Protein AF-A0A177D7E0-F1 (afdb_monomer_lite)

Secondary structure (DSSP, 8-state):
-------------S--TT--HHHHHT--HHHHHHHHHHT-S-TTEEEEEEEEEEE-SSEEEEEEEEEETTEEEEEEEEEETT-STTT--HHHHHHHHHHHHHHHHHHHHSSS--PPEEEEESSSSSSSSS-EEEEEPPP---HHHHHS-TT----SS-GGGGSTTS--TT--

InterPro domains:
  IPR011009 Protein kinase-like domain superfamily [SSF56112] (47-148)
  IPR051678 Aminoglycoside Phosphotransferase Enzymes [PTHR21310] (43-148)

Structure (mmCIF, N/CA/C/O backbone):
data_AF-A0A177D7E0-F1
#
_entry.id   AF-A0A177D7E0-F1
#
loop_
_atom_site.group_PDB
_atom_site.id
_atom_site.type_symbol
_atom_site.label_atom_id
_atom_site.label_alt_id
_atom_site.label_comp_id
_atom_site.label_asym_id
_atom_site.label_entity_id
_atom_site.label_seq_id
_atom_site.pdbx_PDB_ins_code
_atom_site.Cartn_x
_atom_site.Cartn_y
_atom_site.Cartn_z
_atom_site.occupancy
_atom_site.B_iso_or_equiv
_atom_site.auth_seq_id
_atom_site.auth_comp_id
_atom_site.auth_asym_id
_atom_site.auth_atom_id
_atom_site.pdbx_PDB_model_num
ATOM 1 N N . GLU A 1 1 ? 41.534 -13.557 -31.115 1.00 38.56 1 GLU A N 1
ATOM 2 C CA . GLU A 1 1 ? 41.032 -14.292 -29.946 1.00 38.56 1 GLU A CA 1
ATOM 3 C C . GLU A 1 1 ? 40.842 -13.228 -28.891 1.00 38.56 1 GLU A C 1
ATOM 5 O O . GLU A 1 1 ? 41.811 -12.797 -28.285 1.00 38.56 1 GLU A O 1
ATOM 10 N N . GLU A 1 2 ? 39.651 -12.638 -28.880 1.00 38.62 2 GLU A N 1
ATOM 11 C CA . GLU A 1 2 ? 39.217 -11.750 -27.804 1.00 38.62 2 GLU A CA 1
ATOM 12 C C . GLU A 1 2 ? 38.380 -12.659 -26.911 1.00 38.62 2 GLU A C 1
ATOM 14 O O . GLU A 1 2 ? 37.385 -13.221 -27.365 1.00 38.62 2 GLU A O 1
ATOM 19 N N . GLU A 1 3 ? 38.906 -12.942 -25.723 1.00 43.16 3 GLU A N 1
ATOM 20 C CA . GLU A 1 3 ? 38.198 -13.676 -24.683 1.00 43.16 3 GLU A CA 1
ATOM 21 C C . GLU A 1 3 ? 37.089 -12.746 -24.181 1.00 43.16 3 GLU A C 1
ATOM 23 O O . GLU A 1 3 ? 37.367 -11.690 -23.614 1.00 43.16 3 GLU A O 1
ATOM 28 N N . GLU A 1 4 ? 35.840 -13.094 -24.490 1.00 41.56 4 GLU A N 1
ATOM 29 C CA . GLU A 1 4 ? 34.668 -12.496 -23.858 1.00 41.56 4 GLU A CA 1
ATOM 30 C C . GLU A 1 4 ? 34.690 -12.947 -22.393 1.00 41.56 4 GLU A C 1
ATOM 32 O O . GLU A 1 4 ? 34.500 -14.124 -22.091 1.00 41.56 4 GLU A O 1
ATOM 37 N N . GLU A 1 5 ? 35.025 -12.022 -21.493 1.00 42.19 5 GLU A N 1
ATOM 38 C CA . GLU A 1 5 ? 34.859 -12.216 -20.056 1.00 42.19 5 GLU A CA 1
ATOM 39 C C . GLU A 1 5 ? 33.351 -12.333 -19.792 1.00 42.19 5 GLU A C 1
ATOM 41 O O . GLU A 1 5 ? 32.614 -11.352 -19.883 1.00 42.19 5 GLU A O 1
ATOM 46 N N . GLU A 1 6 ? 32.883 -13.558 -19.541 1.00 40.41 6 GLU A N 1
ATOM 47 C CA . GLU A 1 6 ? 31.545 -13.820 -19.014 1.00 40.41 6 GLU A CA 1
ATOM 48 C C . GLU A 1 6 ? 31.453 -13.138 -17.640 1.00 40.41 6 GLU A C 1
ATOM 50 O O . GLU A 1 6 ? 32.033 -13.605 -16.659 1.00 40.41 6 GLU A O 1
ATOM 55 N N . GLU A 1 7 ? 30.786 -11.982 -17.586 1.00 39.06 7 GLU A N 1
ATOM 56 C CA . GLU A 1 7 ? 30.438 -11.325 -16.329 1.00 39.06 7 GLU A CA 1
ATOM 57 C C . GLU A 1 7 ? 29.526 -12.278 -15.542 1.00 39.06 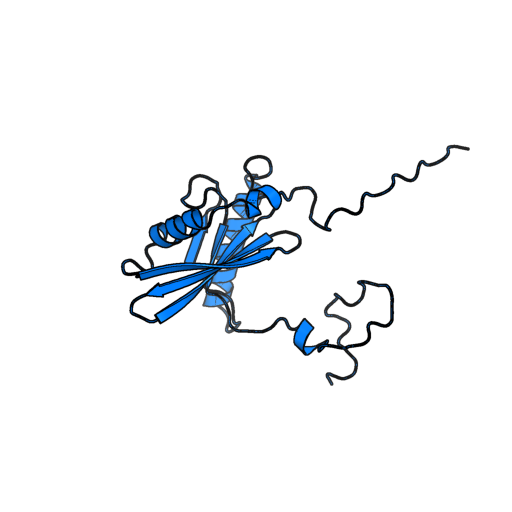7 GLU A C 1
ATOM 59 O O . GLU A 1 7 ? 28.399 -12.557 -15.952 1.00 39.06 7 GLU A O 1
ATOM 64 N N . GLU A 1 8 ? 30.035 -12.820 -14.433 1.00 39.47 8 GLU A N 1
ATOM 65 C CA . GLU A 1 8 ? 29.248 -13.605 -13.484 1.00 39.47 8 GLU A CA 1
ATOM 66 C C . GLU A 1 8 ? 28.101 -12.722 -12.964 1.00 39.47 8 GLU A C 1
ATOM 68 O O . GLU A 1 8 ? 28.316 -11.810 -12.162 1.00 39.47 8 GLU A O 1
ATOM 73 N N . GLU A 1 9 ? 26.880 -12.959 -13.451 1.00 41.28 9 GLU A N 1
ATOM 74 C CA . GLU A 1 9 ? 25.670 -12.347 -12.908 1.00 41.28 9 GLU A CA 1
ATOM 75 C C . GLU A 1 9 ? 25.554 -12.770 -11.437 1.00 41.28 9 GLU A C 1
ATOM 77 O O . GLU A 1 9 ? 25.254 -13.926 -11.132 1.00 41.28 9 GLU A O 1
ATOM 82 N N . GLU A 1 10 ? 25.829 -11.853 -10.501 1.00 43.19 10 GLU A N 1
ATOM 83 C CA . GLU A 1 10 ? 25.507 -12.085 -9.094 1.00 43.19 10 GLU A CA 1
ATOM 84 C C . GLU A 1 10 ? 24.019 -12.450 -9.013 1.00 43.19 10 GLU A C 1
ATOM 86 O O . GLU A 1 10 ? 23.170 -11.674 -9.459 1.00 43.19 10 GLU A O 1
ATOM 91 N N . GLU A 1 11 ? 23.701 -13.620 -8.445 1.00 41.28 11 GLU A N 1
ATOM 92 C CA . GLU A 1 11 ? 22.332 -14.041 -8.131 1.00 41.28 11 GLU A CA 1
ATOM 93 C C . GLU A 1 11 ? 21.719 -13.063 -7.110 1.00 41.28 11 GLU A C 1
ATOM 95 O O . GLU A 1 11 ? 21.669 -13.304 -5.900 1.00 41.28 11 GLU A O 1
ATOM 100 N N . GLY A 1 12 ? 21.280 -11.903 -7.596 1.00 49.31 12 GLY A N 1
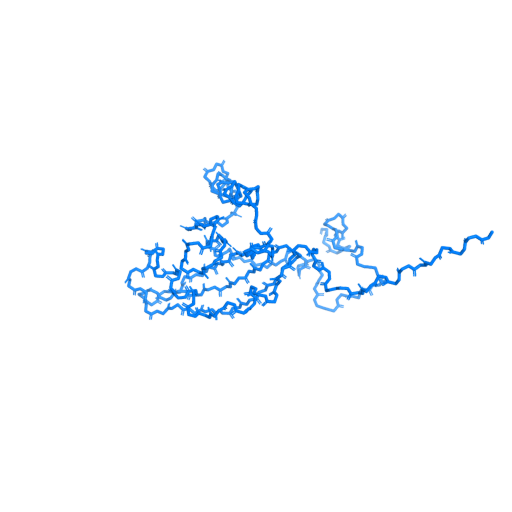ATOM 101 C CA . GLY A 1 12 ? 20.471 -10.959 -6.849 1.00 49.31 12 GLY A CA 1
ATOM 102 C C . GLY A 1 12 ? 19.154 -11.618 -6.449 1.00 49.31 12 GLY A C 1
ATOM 103 O O . GLY A 1 12 ? 18.729 -12.617 -7.025 1.00 49.31 12 GLY A O 1
ATOM 104 N N . ASP A 1 13 ? 18.448 -11.049 -5.476 1.00 60.81 13 ASP A N 1
ATOM 105 C CA . ASP A 1 13 ? 17.211 -11.625 -4.921 1.00 60.81 13 ASP A CA 1
ATOM 106 C C . ASP A 1 13 ? 15.995 -11.628 -5.888 1.00 60.81 13 ASP A C 1
ATOM 108 O O . ASP A 1 13 ? 14.841 -11.698 -5.450 1.00 60.81 13 ASP A O 1
ATOM 112 N N . GLY A 1 14 ? 16.246 -11.503 -7.196 1.00 60.22 14 GLY A N 1
ATOM 113 C CA . GLY A 1 14 ? 15.264 -11.391 -8.267 1.00 60.22 14 GLY A CA 1
ATOM 114 C C . GLY A 1 14 ? 14.525 -10.052 -8.305 1.00 60.22 14 GLY A C 1
ATOM 115 O O . GLY A 1 14 ? 13.568 -9.912 -9.071 1.00 60.22 14 GLY A O 1
ATOM 116 N N . SER A 1 15 ? 14.897 -9.068 -7.474 1.00 65.06 15 SER A N 1
ATOM 117 C CA . SER A 1 15 ? 14.274 -7.744 -7.507 1.00 65.06 15 SER A CA 1
ATOM 118 C C . SER A 1 15 ? 14.817 -6.862 -8.629 1.00 65.06 15 SER A C 1
ATOM 120 O O . SER A 1 15 ? 15.977 -6.924 -9.024 1.00 65.06 15 SER A O 1
ATOM 122 N N . HIS A 1 16 ? 13.937 -6.017 -9.170 1.00 76.69 16 HIS A N 1
ATOM 123 C CA . HIS A 1 16 ? 14.312 -5.060 -10.205 1.00 76.69 16 HIS A CA 1
ATOM 124 C C . HIS A 1 16 ? 15.359 -4.069 -9.658 1.00 76.69 16 HIS A C 1
ATOM 126 O O . HIS A 1 16 ? 15.147 -3.558 -8.561 1.00 76.69 16 HIS A O 1
ATOM 132 N N . PRO A 1 17 ? 16.401 -3.681 -10.420 1.00 83.38 17 PRO A N 1
ATOM 133 C CA . PRO A 1 17 ? 17.554 -2.916 -9.914 1.00 83.38 17 PRO A CA 1
ATOM 134 C C . PRO A 1 17 ? 17.222 -1.540 -9.315 1.00 83.38 17 PRO A C 1
ATOM 136 O O . PRO A 1 17 ? 17.984 -1.004 -8.524 1.00 83.38 17 PRO A O 1
ATOM 139 N N . ARG A 1 18 ? 16.074 -0.951 -9.676 1.00 90.06 18 ARG A N 1
ATOM 140 C CA . ARG A 1 18 ? 15.559 0.289 -9.052 1.00 90.06 18 ARG A CA 1
ATOM 141 C C . ARG A 1 18 ? 14.892 0.074 -7.684 1.00 90.06 18 ARG A C 1
ATOM 143 O O . ARG A 1 18 ? 14.470 1.048 -7.070 1.00 90.06 18 ARG A O 1
ATOM 150 N N . CYS A 1 19 ? 14.664 -1.168 -7.258 1.00 93.38 19 CYS A N 1
ATOM 151 C CA . CYS A 1 19 ? 13.953 -1.458 -6.020 1.00 93.38 19 CYS A CA 1
ATOM 152 C C . CYS A 1 19 ? 14.905 -1.469 -4.829 1.00 93.38 19 CYS A C 1
ATOM 154 O O . CYS A 1 19 ? 15.883 -2.203 -4.811 1.00 93.38 19 CYS A O 1
ATOM 156 N N . ASP A 1 20 ? 14.529 -0.745 -3.782 1.00 94.62 20 ASP A N 1
ATOM 157 C CA . ASP A 1 20 ? 15.186 -0.768 -2.484 1.00 94.62 20 ASP A CA 1
ATOM 158 C C . ASP A 1 20 ? 14.188 -1.264 -1.428 1.00 94.62 20 ASP A C 1
ATOM 160 O O . ASP A 1 20 ? 13.551 -0.519 -0.672 1.00 94.62 20 ASP A O 1
ATOM 164 N N . PHE A 1 21 ? 14.022 -2.588 -1.401 1.00 94.38 21 PHE A N 1
ATOM 165 C CA . PHE A 1 21 ? 13.157 -3.242 -0.425 1.00 94.38 21 PHE A CA 1
ATOM 166 C C . PHE A 1 21 ? 13.726 -3.207 0.992 1.00 94.38 21 PHE A C 1
ATOM 168 O O . PHE A 1 21 ? 12.957 -3.365 1.939 1.00 94.38 21 PHE A O 1
ATOM 175 N N . GLN A 1 22 ? 15.032 -2.988 1.159 1.00 94.06 22 GLN A N 1
ATOM 176 C CA . GLN A 1 22 ? 15.646 -2.874 2.478 1.00 94.06 22 GLN A CA 1
ATOM 177 C C . GLN A 1 22 ? 15.136 -1.619 3.193 1.00 94.06 22 GLN A C 1
ATOM 179 O O . GLN A 1 22 ? 14.680 -1.704 4.337 1.00 94.06 22 GLN A O 1
ATOM 184 N N . THR A 1 23 ? 15.124 -0.479 2.501 1.00 95.56 23 THR A N 1
ATOM 185 C CA . THR A 1 23 ? 14.573 0.775 3.029 1.00 95.56 23 THR A CA 1
ATOM 186 C C . THR A 1 23 ? 13.076 0.661 3.312 1.00 95.56 23 THR A C 1
ATOM 188 O O . THR A 1 23 ? 12.604 1.106 4.359 1.00 95.56 23 THR A O 1
ATOM 191 N N . ILE A 1 24 ? 12.315 0.008 2.430 1.00 95.94 24 ILE A N 1
ATOM 192 C CA . ILE A 1 24 ? 10.865 -0.165 2.618 1.00 95.94 24 ILE A CA 1
ATOM 193 C C . ILE A 1 24 ? 10.554 -1.131 3.773 1.00 95.94 24 ILE A C 1
ATOM 195 O O . ILE A 1 24 ? 9.632 -0.895 4.554 1.00 95.94 24 ILE A O 1
ATOM 199 N N . ALA A 1 25 ? 11.331 -2.203 3.940 1.00 94.94 25 ALA A N 1
ATOM 200 C CA . ALA A 1 25 ? 11.163 -3.137 5.053 1.00 94.94 25 ALA A CA 1
ATOM 201 C C . ALA A 1 25 ? 11.471 -2.490 6.415 1.00 94.94 25 ALA A C 1
ATOM 203 O O . ALA A 1 25 ? 10.931 -2.924 7.434 1.00 94.94 25 ALA A O 1
ATOM 204 N N . ALA A 1 26 ? 12.287 -1.432 6.434 1.00 96.69 26 ALA A N 1
ATOM 205 C CA . ALA A 1 26 ? 12.613 -0.668 7.635 1.00 96.69 26 ALA A CA 1
ATOM 206 C C . ALA A 1 26 ? 11.487 0.283 8.099 1.00 96.69 26 ALA A C 1
ATOM 208 O O . ALA A 1 26 ? 11.605 0.883 9.172 1.00 96.69 26 ALA A O 1
ATOM 209 N N . ILE A 1 27 ? 10.384 0.419 7.344 1.00 97.12 27 ILE A N 1
ATOM 210 C CA . ILE A 1 27 ? 9.226 1.223 7.761 1.00 97.12 27 ILE A CA 1
ATOM 211 C C . ILE A 1 27 ? 8.625 0.634 9.043 1.00 97.12 27 ILE A C 1
ATOM 213 O O . ILE A 1 27 ? 8.106 -0.490 9.071 1.00 97.12 27 ILE A O 1
ATOM 217 N N . SER A 1 28 ? 8.663 1.428 10.113 1.00 97.50 28 SER A N 1
ATOM 218 C CA . SER A 1 28 ? 8.173 1.021 11.427 1.00 97.50 28 SER A CA 1
ATOM 219 C C . SER A 1 28 ? 6.654 0.853 11.448 1.00 97.50 28 SER A C 1
ATOM 221 O O . SER A 1 28 ? 5.921 1.572 10.770 1.00 97.50 28 SER A O 1
ATOM 223 N N . ASP A 1 29 ? 6.154 -0.056 12.289 1.00 96.62 29 ASP A N 1
ATOM 224 C CA . ASP A 1 29 ? 4.710 -0.250 12.479 1.00 96.62 29 ASP A CA 1
ATOM 225 C C . ASP A 1 29 ? 4.013 1.073 12.828 1.00 96.62 29 ASP A C 1
ATOM 227 O O . ASP A 1 29 ? 2.955 1.376 12.279 1.00 96.62 29 ASP A O 1
ATOM 231 N N . ALA A 1 30 ? 4.645 1.910 13.661 1.00 95.44 30 ALA A N 1
ATOM 232 C CA . ALA A 1 30 ? 4.136 3.220 14.074 1.00 95.44 30 ALA A CA 1
ATOM 233 C C . ALA A 1 30 ? 3.743 4.122 12.890 1.00 95.44 30 ALA A C 1
ATOM 235 O O . ALA A 1 30 ? 2.741 4.831 12.974 1.00 95.44 30 ALA A O 1
ATOM 236 N N . LYS A 1 31 ? 4.465 4.050 11.765 1.00 96.44 31 LYS A N 1
ATOM 237 C CA . LYS A 1 31 ? 4.132 4.803 10.549 1.00 96.44 31 LYS A CA 1
ATOM 238 C C . LYS A 1 31 ? 2.832 4.333 9.902 1.00 96.44 31 LYS A C 1
ATOM 240 O O . LYS A 1 31 ? 2.049 5.157 9.436 1.00 96.44 31 LYS A O 1
ATOM 245 N N . TYR A 1 32 ? 2.540 3.035 9.953 1.00 95.56 32 TYR A N 1
ATOM 246 C CA . TYR A 1 32 ? 1.242 2.510 9.529 1.00 95.56 32 TYR A CA 1
ATOM 247 C C . TYR A 1 32 ? 0.120 2.951 10.477 1.00 95.56 32 TYR A C 1
ATOM 249 O O . TYR A 1 32 ? -0.956 3.316 10.013 1.00 95.56 32 TYR A O 1
ATOM 257 N N . HIS A 1 33 ? 0.360 3.012 11.792 1.00 92.94 33 HIS A N 1
ATOM 258 C CA . HIS A 1 33 ? -0.626 3.587 12.719 1.00 92.94 33 HIS A CA 1
ATOM 259 C C . HIS A 1 33 ? -0.937 5.056 12.394 1.00 92.94 33 HIS A C 1
ATOM 261 O O . HIS A 1 33 ? -2.103 5.450 12.403 1.00 92.94 33 HIS A O 1
ATOM 267 N N . GLU A 1 34 ? 0.088 5.871 12.122 1.00 93.38 34 GLU A N 1
ATOM 268 C CA . GLU A 1 34 ? -0.075 7.275 11.721 1.00 93.38 34 GLU A CA 1
ATOM 269 C C . GLU A 1 34 ? -0.852 7.397 10.409 1.00 93.38 34 GLU A C 1
ATOM 271 O O . GLU A 1 34 ? -1.780 8.201 10.326 1.00 93.38 34 GLU A O 1
ATOM 276 N N . LEU A 1 35 ? -0.531 6.557 9.422 1.00 94.81 35 LEU A N 1
ATOM 277 C CA . LEU A 1 35 ? -1.231 6.508 8.143 1.00 94.81 35 LEU A CA 1
ATOM 278 C C . LEU A 1 35 ? -2.729 6.245 8.324 1.00 94.81 35 LEU A C 1
ATOM 280 O O . LEU A 1 35 ? -3.549 7.044 7.885 1.00 94.81 35 LEU A O 1
ATOM 284 N N . PHE A 1 36 ? -3.104 5.182 9.037 1.00 93.38 36 PHE A N 1
ATOM 285 C CA . PHE A 1 36 ? -4.519 4.844 9.224 1.00 93.38 36 PHE A CA 1
ATOM 286 C C . PHE A 1 36 ? -5.285 5.873 10.065 1.00 93.38 36 PHE A C 1
ATOM 288 O O . PHE A 1 36 ? -6.485 6.060 9.855 1.00 93.38 36 PHE A O 1
ATOM 295 N N . LYS A 1 37 ? -4.604 6.589 10.971 1.00 89.56 37 LYS A N 1
ATOM 296 C CA . LYS A 1 37 ? -5.183 7.761 11.643 1.00 89.56 37 LYS A CA 1
ATOM 297 C C . LYS A 1 37 ? -5.417 8.914 10.665 1.00 89.56 37 LYS A C 1
ATOM 299 O O . LYS A 1 37 ? -6.474 9.536 10.722 1.00 89.56 37 LYS A O 1
ATOM 304 N N . 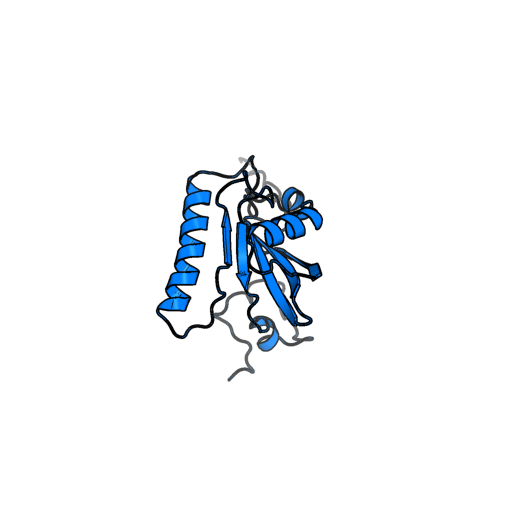ALA A 1 38 ? -4.466 9.184 9.771 1.00 90.12 38 ALA A N 1
ATOM 305 C CA . ALA A 1 38 ? -4.561 10.257 8.783 1.00 90.12 38 ALA A CA 1
ATOM 306 C C . ALA A 1 38 ? -5.673 10.014 7.751 1.00 90.12 38 ALA A C 1
ATOM 308 O O . ALA A 1 38 ? -6.384 10.955 7.402 1.00 90.12 38 ALA A O 1
ATOM 309 N N . CYS A 1 39 ? -5.897 8.763 7.333 1.00 86.31 39 CYS A N 1
ATOM 310 C CA . CYS A 1 39 ? -6.981 8.431 6.405 1.00 86.31 39 CYS A CA 1
ATOM 311 C C . CYS A 1 39 ? -8.388 8.672 7.007 1.00 86.31 39 CYS A C 1
ATOM 313 O O . CYS A 1 39 ? -9.373 8.701 6.274 1.00 86.31 39 CYS A O 1
ATOM 315 N N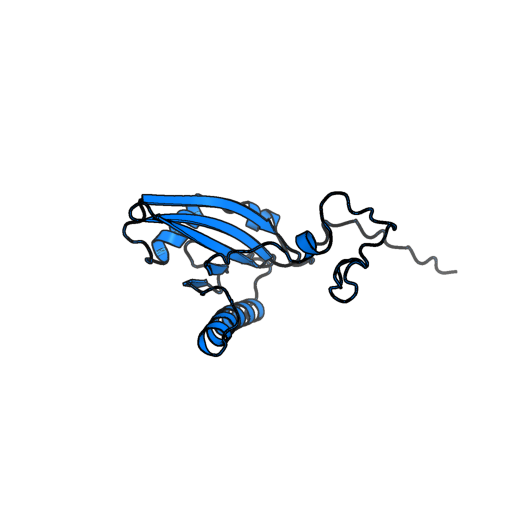 . ASN A 1 40 ? -8.506 8.834 8.335 1.00 81.31 40 ASN A N 1
ATOM 316 C CA . ASN A 1 40 ? -9.730 9.207 9.060 1.00 81.31 40 ASN A CA 1
ATOM 317 C C . ASN A 1 40 ? -10.975 8.327 8.781 1.00 81.31 40 ASN A C 1
ATOM 319 O O . ASN A 1 40 ? -12.107 8.762 8.992 1.00 81.31 40 ASN A O 1
ATOM 323 N N . LEU A 1 41 ? -10.801 7.079 8.325 1.00 72.00 41 LEU A N 1
ATOM 324 C CA . LEU A 1 41 ? -11.932 6.161 8.098 1.00 72.00 41 LEU A CA 1
ATOM 325 C C . LEU A 1 41 ? -12.445 5.515 9.381 1.00 72.00 41 LEU A C 1
ATOM 327 O O . LEU A 1 41 ? -13.607 5.126 9.442 1.00 72.00 41 LEU A O 1
ATOM 331 N N . PHE A 1 42 ? -11.586 5.421 10.396 1.00 75.31 42 PHE A N 1
ATOM 332 C CA . PHE A 1 42 ? -11.898 4.808 11.684 1.00 75.31 42 PHE A CA 1
ATOM 333 C C . PHE A 1 42 ? -11.516 5.769 12.815 1.00 75.31 42 PHE A C 1
ATOM 335 O O . PHE A 1 42 ? -10.538 5.537 13.527 1.00 75.31 42 PHE A O 1
ATOM 342 N N . PRO A 1 43 ? -12.254 6.882 12.984 1.00 73.25 43 PRO A N 1
ATOM 343 C CA . PRO A 1 43 ? -11.963 7.870 14.026 1.00 73.25 43 PRO A CA 1
ATOM 344 C C . PRO A 1 43 ? -12.083 7.288 15.443 1.00 73.25 43 PRO A C 1
ATOM 346 O O . PRO A 1 43 ? -11.556 7.862 16.393 1.00 73.25 43 PRO A O 1
ATOM 349 N N . SER A 1 44 ? -12.765 6.149 15.583 1.00 75.62 44 SER A N 1
ATOM 350 C CA . SER A 1 44 ? -12.917 5.392 16.824 1.00 75.62 44 SER A CA 1
ATOM 351 C C . SER A 1 44 ? -12.110 4.090 16.842 1.00 75.62 44 SER A C 1
ATOM 353 O O . SER A 1 44 ? -12.353 3.268 17.719 1.00 75.62 44 SER A O 1
ATOM 355 N N . ALA A 1 45 ? -11.147 3.907 15.924 1.00 78.00 45 ALA A N 1
ATOM 356 C CA . ALA A 1 45 ? -10.308 2.712 15.910 1.00 78.00 45 ALA A CA 1
ATOM 357 C C . ALA A 1 45 ? -9.612 2.516 17.262 1.00 78.00 45 ALA A C 1
ATOM 359 O O . ALA A 1 45 ? -8.807 3.343 17.698 1.00 78.00 45 ALA A O 1
ATOM 360 N N . ASP A 1 46 ? -9.887 1.372 17.878 1.00 77.44 46 ASP A N 1
ATOM 361 C CA . ASP A 1 46 ? -9.305 0.949 19.145 1.00 77.44 46 ASP A CA 1
ATOM 362 C C . ASP A 1 46 ? -7.841 0.529 18.957 1.00 77.44 46 ASP A C 1
ATOM 364 O O . ASP A 1 46 ? -7.000 0.715 19.838 1.00 77.44 46 ASP A O 1
ATOM 368 N N . CYS A 1 47 ? -7.529 -0.063 17.799 1.00 88.88 47 CYS A N 1
ATOM 369 C CA . CYS A 1 47 ? -6.210 -0.602 17.494 1.00 88.88 47 CYS A CA 1
ATOM 370 C C . CYS A 1 47 ? -5.962 -0.661 15.982 1.00 88.88 47 CYS A C 1
ATOM 372 O O . CYS A 1 47 ? -6.857 -0.986 15.205 1.00 88.88 47 CYS A O 1
ATOM 374 N N . VAL A 1 48 ? -4.722 -0.396 15.579 1.00 93.31 48 VAL A N 1
ATOM 375 C CA . VAL A 1 48 ? -4.191 -0.671 14.237 1.00 93.31 48 VAL A CA 1
ATOM 376 C C . VAL A 1 48 ? -3.034 -1.643 14.444 1.00 93.31 48 VAL A C 1
ATOM 378 O O . VAL A 1 48 ? -2.275 -1.464 15.386 1.00 93.31 48 VAL A O 1
ATOM 381 N N . ALA A 1 49 ? -2.899 -2.687 13.638 1.00 95.19 49 ALA A N 1
ATOM 382 C CA . ALA A 1 49 ? -1.827 -3.663 13.806 1.00 95.19 49 ALA A CA 1
ATOM 383 C C . ALA A 1 49 ? -1.296 -4.115 12.451 1.00 95.19 49 ALA A C 1
ATOM 385 O O . ALA A 1 49 ? -2.069 -4.517 11.581 1.00 95.19 49 ALA A O 1
ATOM 386 N N . VAL A 1 50 ? 0.027 -4.090 12.282 1.00 97.12 50 VAL A N 1
ATOM 387 C CA . VAL A 1 50 ? 0.671 -4.731 11.135 1.00 97.12 50 VAL A CA 1
ATOM 388 C C . VAL A 1 50 ? 0.729 -6.232 11.397 1.00 97.12 50 VAL A C 1
ATOM 390 O O . VAL A 1 50 ? 1.310 -6.679 12.381 1.00 97.12 50 VAL A O 1
ATOM 393 N N . VAL A 1 51 ? 0.102 -7.016 10.524 1.00 97.38 51 VAL A N 1
ATOM 394 C CA . VAL A 1 51 ? -0.066 -8.466 10.713 1.00 97.38 51 VAL A CA 1
ATOM 395 C C . VAL A 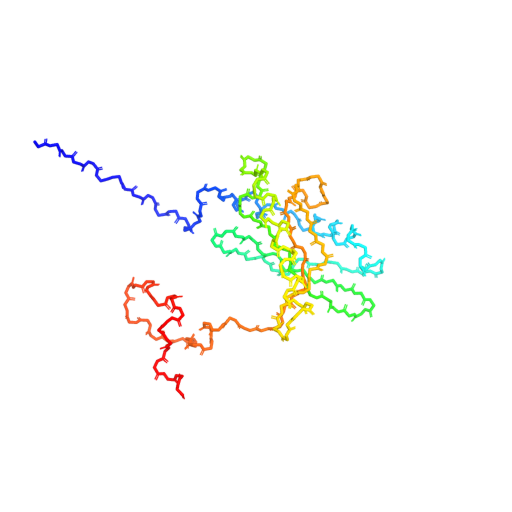1 51 ? 0.935 -9.261 9.886 1.00 97.38 51 VAL A C 1
ATOM 397 O O . VAL A 1 51 ? 1.416 -10.306 10.317 1.00 97.38 51 VAL A O 1
ATOM 400 N N . ARG A 1 52 ? 1.239 -8.783 8.679 1.00 96.06 52 ARG A N 1
ATOM 401 C CA . ARG A 1 52 ? 2.139 -9.455 7.739 1.00 96.06 52 ARG A CA 1
ATOM 402 C C . ARG A 1 52 ? 2.787 -8.436 6.815 1.00 96.06 52 ARG A C 1
ATOM 404 O O . ARG A 1 52 ? 2.173 -7.426 6.480 1.00 96.06 52 ARG A O 1
ATOM 411 N N . ARG A 1 53 ? 4.001 -8.734 6.370 1.00 97.00 53 ARG A N 1
ATOM 412 C CA . ARG A 1 53 ? 4.696 -8.024 5.299 1.00 97.00 53 ARG A CA 1
ATOM 413 C C . ARG A 1 53 ? 5.140 -9.047 4.268 1.00 97.00 53 ARG A C 1
ATOM 415 O O . ARG A 1 53 ? 5.765 -10.029 4.645 1.00 97.00 53 ARG A O 1
ATOM 422 N N . ASP A 1 54 ? 4.826 -8.785 3.010 1.00 94.44 54 ASP A N 1
ATOM 423 C CA . ASP A 1 54 ? 5.276 -9.562 1.861 1.00 94.44 54 ASP A CA 1
ATOM 424 C C . ASP A 1 54 ? 5.897 -8.613 0.827 1.00 94.44 54 ASP A C 1
ATOM 426 O O . ASP A 1 54 ? 5.662 -7.400 0.853 1.00 94.44 54 ASP A O 1
ATOM 430 N N . LYS A 1 55 ? 6.661 -9.159 -0.119 1.00 92.88 55 LYS A N 1
ATOM 431 C CA . LYS A 1 55 ? 7.107 -8.429 -1.309 1.00 92.88 55 LYS A CA 1
ATOM 432 C C . LYS A 1 55 ? 6.961 -9.288 -2.559 1.00 92.88 55 LYS A C 1
ATOM 434 O O . LYS A 1 55 ? 7.102 -10.505 -2.501 1.00 92.88 55 LYS A O 1
ATOM 439 N N . GLY A 1 56 ? 6.661 -8.638 -3.675 1.00 88.56 56 GLY A N 1
ATOM 440 C CA . GLY A 1 56 ? 6.841 -9.189 -5.016 1.00 88.56 56 GLY A CA 1
ATOM 441 C C . GLY A 1 56 ? 8.063 -8.566 -5.691 1.00 88.56 56 GLY A C 1
ATOM 442 O O . GLY A 1 56 ? 8.841 -7.869 -5.047 1.00 88.56 56 GLY A O 1
ATOM 443 N N . ALA A 1 57 ? 8.185 -8.744 -7.007 1.00 88.12 57 ALA A N 1
ATOM 444 C CA . ALA A 1 57 ? 9.303 -8.197 -7.784 1.00 88.12 57 ALA A CA 1
ATOM 445 C C . ALA A 1 57 ? 9.371 -6.654 -7.782 1.00 88.12 57 ALA A C 1
ATOM 447 O O . ALA A 1 57 ? 10.455 -6.082 -7.845 1.00 88.12 57 ALA A O 1
ATOM 448 N N . TYR A 1 58 ? 8.215 -5.981 -7.679 1.00 92.31 58 TYR A N 1
ATOM 449 C CA . TYR A 1 58 ? 8.106 -4.520 -7.831 1.00 92.31 58 TYR A CA 1
ATOM 450 C C . TYR A 1 58 ? 7.427 -3.796 -6.673 1.00 92.31 58 TYR A C 1
ATOM 452 O O . TYR A 1 58 ? 7.428 -2.571 -6.646 1.00 92.31 58 TYR A O 1
ATOM 460 N N . ASN A 1 59 ? 6.786 -4.510 -5.749 1.00 95.94 59 ASN A N 1
ATOM 461 C CA . ASN A 1 59 ? 5.968 -3.899 -4.705 1.00 95.94 59 ASN A CA 1
ATOM 462 C C . ASN A 1 59 ? 6.123 -4.645 -3.385 1.00 95.94 59 ASN A C 1
ATOM 464 O O . ASN A 1 59 ? 6.095 -5.875 -3.358 1.00 95.94 59 ASN A O 1
ATOM 468 N N . ALA A 1 60 ? 6.197 -3.892 -2.295 1.00 97.12 60 ALA A N 1
ATOM 469 C CA . ALA A 1 60 ? 5.992 -4.394 -0.949 1.00 97.12 60 ALA A CA 1
ATOM 470 C C . ALA A 1 60 ? 4.506 -4.281 -0.588 1.00 97.12 60 ALA A C 1
ATOM 472 O O . ALA A 1 60 ? 3.846 -3.291 -0.914 1.00 97.12 60 ALA A O 1
ATOM 473 N N . ALA A 1 61 ? 3.980 -5.293 0.093 1.00 97.62 61 ALA A N 1
ATOM 474 C CA . ALA A 1 61 ? 2.607 -5.354 0.566 1.00 97.62 61 ALA A CA 1
ATOM 475 C C . ALA A 1 61 ? 2.592 -5.567 2.083 1.00 97.62 61 ALA A C 1
ATOM 477 O O . ALA A 1 61 ? 2.975 -6.626 2.583 1.00 97.62 61 ALA A O 1
ATOM 478 N N . THR A 1 62 ? 2.103 -4.570 2.815 1.00 98.25 62 THR A N 1
ATOM 479 C CA . THR A 1 62 ? 1.932 -4.642 4.269 1.00 98.25 62 THR A CA 1
ATOM 480 C C . THR A 1 62 ? 0.461 -4.832 4.604 1.00 98.25 62 THR A C 1
ATOM 482 O O . THR A 1 62 ? -0.383 -4.011 4.251 1.00 98.25 62 THR A O 1
ATOM 485 N N . PHE A 1 63 ? 0.146 -5.920 5.297 1.00 97.75 63 PHE A N 1
ATOM 486 C CA . PHE A 1 63 ? -1.202 -6.270 5.726 1.00 97.75 63 PHE A CA 1
ATOM 487 C C . PHE A 1 63 ? -1.475 -5.658 7.093 1.00 97.75 63 PHE A C 1
ATOM 489 O O . PHE A 1 63 ? -0.719 -5.889 8.042 1.00 97.75 63 PHE A O 1
ATOM 496 N N . VAL A 1 64 ? -2.560 -4.895 7.188 1.00 97.31 64 VAL A N 1
ATOM 497 C CA . VAL A 1 64 ? -2.926 -4.144 8.389 1.00 97.31 64 VAL A CA 1
ATOM 498 C C . VAL A 1 64 ? -4.343 -4.504 8.811 1.00 97.31 64 VAL A C 1
ATOM 500 O O . VAL A 1 64 ? -5.275 -4.424 8.011 1.00 97.31 64 VAL A O 1
ATOM 503 N N . ASP A 1 65 ? -4.501 -4.870 10.078 1.00 96.44 65 ASP A N 1
ATOM 504 C CA . ASP A 1 65 ? -5.799 -5.057 10.716 1.00 96.44 65 ASP A CA 1
ATOM 505 C C . ASP A 1 65 ? -6.136 -3.801 11.535 1.00 96.44 65 ASP A C 1
ATOM 507 O O . ASP A 1 65 ? -5.319 -3.312 12.315 1.00 96.44 65 ASP A O 1
ATOM 511 N N . VAL A 1 66 ? -7.352 -3.281 11.370 1.00 95.06 66 VAL A N 1
ATOM 512 C CA . VAL A 1 66 ? -7.896 -2.160 12.149 1.00 95.06 66 VAL A CA 1
ATOM 513 C C . VAL A 1 66 ? -9.097 -2.657 12.941 1.00 95.06 66 VAL A C 1
ATOM 515 O O . VAL A 1 66 ? -10.054 -3.171 12.362 1.00 95.06 66 VAL A O 1
ATOM 518 N N . LEU A 1 67 ? -9.045 -2.530 14.265 1.00 93.12 67 LEU A N 1
ATOM 519 C CA . LEU A 1 67 ? -10.151 -2.849 15.161 1.00 93.12 67 LEU A CA 1
ATOM 520 C C . LEU A 1 67 ? -10.974 -1.583 15.411 1.00 93.12 67 LEU A C 1
ATOM 522 O O . LEU A 1 67 ? -10.452 -0.621 15.965 1.00 93.12 67 LEU A O 1
ATOM 526 N N . ASP A 1 68 ? -12.246 -1.601 15.027 1.00 90.31 68 ASP A N 1
ATOM 527 C CA . ASP A 1 68 ? -13.191 -0.502 15.236 1.00 90.31 68 ASP A CA 1
ATOM 528 C C . ASP A 1 68 ? -14.518 -1.063 15.761 1.00 90.31 68 ASP A C 1
ATOM 530 O O . ASP A 1 68 ? -15.147 -1.917 15.126 1.00 90.31 68 ASP A O 1
ATOM 534 N N . GLY A 1 69 ? -14.922 -0.657 16.969 1.00 86.75 69 GLY A N 1
ATOM 535 C CA . GLY A 1 69 ? -16.191 -1.084 17.569 1.00 86.75 69 GLY A CA 1
ATOM 536 C C . GLY A 1 69 ? -16.341 -2.608 17.692 1.00 86.75 69 GLY A C 1
ATOM 537 O O . GLY A 1 69 ? -17.435 -3.146 17.502 1.00 86.75 69 GLY A O 1
ATOM 538 N N . GLY A 1 70 ? -15.237 -3.318 17.952 1.00 87.81 70 GLY A N 1
ATOM 539 C CA . GLY A 1 70 ? -15.197 -4.782 18.047 1.00 87.81 70 GLY A CA 1
ATOM 540 C C . GLY A 1 70 ? -15.193 -5.532 16.707 1.00 87.81 70 GLY A C 1
ATOM 541 O O . GLY A 1 70 ? -15.246 -6.763 16.708 1.00 87.81 70 GLY A O 1
ATOM 542 N N . LYS A 1 71 ? -15.125 -4.833 15.567 1.00 91.81 71 LYS A N 1
ATOM 543 C CA . LYS A 1 71 ? -14.980 -5.436 14.233 1.00 91.81 71 LYS A CA 1
ATOM 544 C C . LYS A 1 71 ? -13.569 -5.232 13.702 1.00 91.81 71 LYS A C 1
ATOM 546 O O . LYS A 1 71 ? -13.019 -4.140 13.788 1.00 91.81 71 LYS A O 1
ATOM 551 N N . THR A 1 72 ? -12.999 -6.282 13.118 1.00 94.25 72 THR A N 1
ATOM 552 C CA . THR A 1 72 ? -11.696 -6.209 12.451 1.00 94.25 72 THR A CA 1
ATOM 553 C C . THR A 1 72 ? -11.879 -5.941 10.963 1.00 94.25 72 THR A C 1
ATOM 555 O O . THR A 1 72 ? -12.472 -6.744 10.242 1.00 94.25 72 THR A O 1
ATOM 558 N N . HIS A 1 73 ? -11.322 -4.829 10.505 1.00 94.56 73 HIS A N 1
ATOM 559 C CA . HIS A 1 73 ? -11.231 -4.434 9.109 1.00 94.56 73 HIS A CA 1
ATOM 560 C C . HIS A 1 73 ? -9.823 -4.732 8.590 1.00 94.56 73 HIS A C 1
ATOM 562 O O . HIS A 1 73 ? -8.842 -4.411 9.255 1.00 94.56 73 HIS A O 1
ATOM 568 N N . LYS A 1 74 ? -9.721 -5.363 7.417 1.00 96.50 74 LYS A N 1
ATOM 569 C CA . LYS A 1 74 ? -8.447 -5.829 6.854 1.00 96.50 74 LYS A CA 1
ATOM 570 C C . LYS A 1 74 ? -8.048 -4.998 5.646 1.00 96.50 74 LYS A C 1
ATOM 572 O O . LYS A 1 74 ? -8.839 -4.832 4.715 1.00 96.50 74 LYS A O 1
ATOM 577 N N . PHE A 1 75 ? -6.804 -4.548 5.637 1.00 97.50 75 PHE A N 1
ATOM 578 C CA . PHE A 1 75 ? -6.251 -3.684 4.606 1.00 97.50 75 PHE A CA 1
ATOM 579 C C . PHE A 1 75 ? -4.910 -4.190 4.104 1.00 97.50 75 PHE A C 1
ATOM 581 O O . PHE A 1 75 ? -4.206 -4.946 4.774 1.00 97.50 75 PHE A O 1
ATOM 588 N N . VAL A 1 76 ? -4.558 -3.718 2.916 1.00 97.94 76 VAL A N 1
ATOM 589 C CA . VAL A 1 76 ? -3.228 -3.841 2.337 1.00 97.94 76 VAL A CA 1
ATOM 590 C C . VAL A 1 76 ? -2.730 -2.439 2.028 1.00 97.94 76 VAL A C 1
ATOM 592 O O . VAL A 1 76 ? -3.423 -1.654 1.381 1.00 97.94 76 VAL A O 1
ATOM 595 N N . VAL A 1 77 ? -1.525 -2.133 2.493 1.00 98.19 77 VAL A N 1
ATOM 596 C CA . VAL A 1 77 ? -0.768 -0.953 2.090 1.00 98.19 77 VAL A CA 1
ATOM 597 C C . VAL A 1 77 ? 0.301 -1.420 1.123 1.00 98.19 77 VAL A C 1
ATOM 599 O O . VAL A 1 77 ? 1.194 -2.182 1.498 1.00 98.19 77 VAL A O 1
ATOM 602 N N . ARG A 1 78 ? 0.188 -0.989 -0.130 1.00 98.38 78 ARG A N 1
ATOM 603 C CA . ARG A 1 78 ? 1.160 -1.306 -1.170 1.00 98.38 78 ARG A CA 1
ATOM 604 C C . ARG A 1 78 ? 2.124 -0.146 -1.358 1.00 98.38 78 ARG A C 1
ATOM 606 O O . ARG A 1 78 ? 1.671 0.971 -1.587 1.00 98.38 78 ARG A O 1
ATOM 613 N N . VAL A 1 79 ? 3.419 -0.437 -1.311 1.00 98.38 79 VAL A N 1
ATOM 614 C CA . VAL A 1 79 ? 4.513 0.516 -1.538 1.00 98.38 79 VAL A CA 1
ATOM 615 C C . VAL A 1 79 ? 5.346 0.017 -2.724 1.00 98.38 79 VAL A C 1
ATOM 617 O O . VAL A 1 79 ? 5.804 -1.130 -2.677 1.00 98.38 79 VAL A O 1
ATOM 620 N N . PRO A 1 80 ? 5.556 0.817 -3.784 1.00 97.94 80 PRO A N 1
ATOM 621 C CA . PRO A 1 80 ? 6.458 0.443 -4.870 1.00 97.94 80 PRO A CA 1
ATOM 622 C C . PRO A 1 80 ? 7.878 0.222 -4.351 1.00 97.94 80 PRO A C 1
ATOM 624 O O . PRO A 1 80 ? 8.366 1.001 -3.541 1.00 97.94 80 PRO A O 1
ATOM 627 N N . GLY A 1 81 ? 8.557 -0.814 -4.841 1.00 96.12 81 GLY A N 1
ATOM 628 C CA . GLY A 1 81 ? 9.929 -1.161 -4.459 1.00 96.12 81 GLY A CA 1
ATOM 629 C C . GLY A 1 81 ? 10.927 -0.036 -4.739 1.00 96.12 81 GLY A C 1
ATOM 630 O O . GLY A 1 81 ? 11.868 0.161 -3.984 1.00 96.12 81 GLY A O 1
ATOM 631 N N . HIS A 1 82 ? 10.679 0.750 -5.786 1.00 96.00 82 HIS A N 1
ATOM 632 C CA . HIS A 1 82 ? 11.442 1.946 -6.156 1.00 96.00 82 HIS A CA 1
ATOM 633 C C . HIS A 1 82 ? 10.882 3.232 -5.519 1.00 96.00 82 HIS A C 1
ATOM 635 O O . HIS A 1 82 ? 11.210 4.335 -5.940 1.00 96.00 82 HIS A O 1
ATOM 641 N N . GLY A 1 83 ? 10.015 3.108 -4.509 1.00 95.94 83 GLY A N 1
ATOM 642 C CA . GLY A 1 83 ? 9.353 4.213 -3.813 1.00 95.94 83 GLY A CA 1
ATOM 643 C C . GLY A 1 83 ? 10.258 5.045 -2.903 1.00 95.94 83 GLY A C 1
ATOM 644 O O . GLY A 1 83 ? 9.751 5.824 -2.099 1.00 95.94 83 GLY A O 1
ATOM 645 N N . THR A 1 84 ? 11.577 4.879 -2.959 1.00 95.56 84 THR A N 1
ATOM 646 C CA . THR A 1 84 ? 12.534 5.634 -2.139 1.00 95.56 84 THR A CA 1
ATOM 647 C C . THR A 1 84 ? 12.833 6.998 -2.758 1.00 95.56 84 THR A C 1
ATOM 649 O O . THR A 1 84 ? 12.667 7.196 -3.957 1.00 95.56 84 THR A O 1
ATOM 652 N N . LEU A 1 85 ? 13.290 7.958 -1.946 1.00 94.31 85 LEU A N 1
ATOM 653 C CA . LEU A 1 85 ? 13.636 9.305 -2.428 1.00 94.31 85 LEU A CA 1
ATOM 654 C C . LEU A 1 85 ? 14.682 9.294 -3.553 1.00 94.31 85 LEU A C 1
ATOM 656 O O . LEU A 1 85 ? 14.683 10.186 -4.391 1.00 94.31 85 LEU A O 1
ATOM 660 N N . GLU A 1 86 ? 15.571 8.302 -3.558 1.00 93.81 86 GLU A N 1
ATOM 661 C CA . GLU A 1 86 ? 16.642 8.172 -4.547 1.00 93.81 86 GLU A CA 1
ATOM 662 C C . GLU A 1 86 ? 16.139 7.703 -5.920 1.00 93.81 86 GLU A C 1
ATOM 664 O O . GLU A 1 86 ? 16.713 8.068 -6.945 1.00 93.81 86 GLU A O 1
ATOM 669 N N . HIS A 1 87 ? 15.070 6.904 -5.957 1.00 94.06 87 HIS A N 1
ATOM 670 C CA . HIS A 1 87 ? 14.612 6.243 -7.182 1.00 94.06 87 HIS A CA 1
ATOM 671 C C . HIS A 1 87 ? 13.270 6.749 -7.707 1.00 94.06 87 HIS A C 1
ATOM 673 O O . HIS A 1 87 ? 12.916 6.415 -8.841 1.00 94.06 87 HIS A O 1
ATOM 679 N N . TRP A 1 88 ? 12.534 7.522 -6.908 1.00 96.94 88 TRP A N 1
ATOM 680 C CA . TRP A 1 88 ? 11.196 7.991 -7.243 1.00 96.94 88 TRP A CA 1
ATOM 681 C C . TRP A 1 88 ? 11.209 9.149 -8.241 1.00 96.94 88 TRP A C 1
ATOM 683 O O . TRP A 1 88 ? 11.895 10.150 -8.040 1.00 96.94 88 TRP A O 1
ATOM 693 N N . THR A 1 89 ? 10.410 9.023 -9.297 1.00 97.06 89 THR A N 1
ATOM 694 C CA . THR A 1 89 ? 10.294 10.010 -10.380 1.00 97.06 89 THR A CA 1
ATOM 695 C C . THR A 1 89 ? 8.858 10.512 -10.545 1.00 97.06 89 THR A C 1
ATOM 697 O O . THR A 1 89 ? 7.906 9.918 -10.026 1.00 97.06 89 THR A O 1
ATOM 700 N N . ASP A 1 90 ? 8.688 11.600 -11.299 1.00 97.62 90 ASP A N 1
ATOM 701 C CA . ASP A 1 90 ? 7.367 12.150 -11.632 1.00 97.62 90 ASP A CA 1
ATOM 702 C C . ASP A 1 90 ? 6.536 11.156 -12.463 1.00 97.62 90 ASP A C 1
ATOM 704 O O . ASP A 1 90 ? 5.313 11.067 -12.315 1.00 97.62 90 ASP A O 1
ATOM 708 N N . GLU A 1 91 ? 7.194 10.360 -13.308 1.00 97.69 91 GLU A N 1
ATOM 709 C CA . GLU A 1 91 ? 6.568 9.283 -14.067 1.00 97.69 91 GLU A CA 1
ATOM 710 C C . GLU A 1 91 ? 6.034 8.175 -13.150 1.00 97.69 91 GLU A C 1
ATOM 712 O O . GLU A 1 91 ? 4.902 7.723 -13.342 1.00 97.69 91 GLU A O 1
ATOM 717 N N . ASP A 1 92 ? 6.791 7.767 -12.126 1.00 97.62 92 ASP A N 1
ATOM 718 C CA . ASP A 1 92 ? 6.329 6.754 -11.164 1.00 97.62 92 ASP A CA 1
ATOM 719 C C . ASP A 1 92 ? 5.128 7.275 -10.352 1.00 97.62 92 ASP A C 1
ATOM 721 O O . ASP A 1 92 ? 4.142 6.558 -10.149 1.00 97.62 92 ASP A O 1
ATOM 725 N N . ALA A 1 93 ? 5.163 8.554 -9.954 1.00 98.19 93 ALA A N 1
ATOM 726 C CA . ALA A 1 93 ? 4.053 9.236 -9.289 1.00 98.19 93 ALA A CA 1
ATOM 727 C C . ALA A 1 93 ? 2.780 9.243 -10.149 1.00 98.19 93 ALA A C 1
ATOM 729 O O . ALA A 1 93 ? 1.690 8.927 -9.655 1.00 98.19 93 ALA A O 1
ATOM 730 N N . TYR A 1 94 ? 2.917 9.551 -11.442 1.00 98.31 94 TYR A N 1
ATOM 731 C CA . TYR A 1 94 ? 1.820 9.482 -12.402 1.00 98.31 94 TYR A CA 1
ATOM 732 C C . TYR A 1 94 ? 1.273 8.055 -12.531 1.00 98.31 94 TYR A C 1
ATOM 734 O O . TYR A 1 94 ? 0.058 7.862 -12.471 1.00 98.31 94 TYR A O 1
ATOM 742 N N . VAL A 1 95 ? 2.138 7.046 -12.676 1.00 97.88 95 VAL A N 1
ATOM 743 C CA . VAL A 1 95 ? 1.716 5.642 -12.811 1.00 97.88 95 VAL A CA 1
ATOM 744 C C . VAL A 1 95 ? 0.960 5.172 -11.568 1.00 97.88 95 VAL A C 1
ATOM 746 O O . VAL A 1 95 ? -0.114 4.587 -11.709 1.00 97.88 95 VAL A O 1
ATOM 749 N N . LEU A 1 96 ? 1.452 5.483 -10.365 1.00 98.38 96 LEU A N 1
ATOM 750 C CA . LEU A 1 96 ? 0.782 5.119 -9.113 1.00 98.38 96 LEU A CA 1
ATOM 751 C C . LEU A 1 96 ? -0.612 5.746 -9.012 1.00 98.38 96 LEU A C 1
ATOM 753 O O . LEU A 1 96 ? -1.574 5.061 -8.654 1.00 98.38 96 LEU A O 1
ATOM 757 N N . GLU A 1 97 ? -0.744 7.029 -9.366 1.00 98.56 97 GLU A N 1
ATOM 758 C CA . GLU A 1 97 ? -2.047 7.696 -9.417 1.00 98.56 97 GLU A CA 1
ATOM 759 C C . GLU A 1 97 ? -2.997 6.988 -10.394 1.00 98.56 97 GLU A C 1
ATOM 761 O O . GLU A 1 97 ? -4.150 6.701 -10.050 1.00 98.56 97 GLU A O 1
ATOM 766 N N . ARG A 1 98 ? -2.533 6.696 -11.617 1.00 98.56 98 ARG A N 1
ATOM 767 C CA . ARG A 1 98 ? -3.367 6.026 -12.626 1.00 98.56 98 ARG A CA 1
ATOM 768 C C . ARG A 1 98 ? -3.771 4.635 -12.184 1.00 98.56 98 ARG A C 1
ATOM 770 O O . ARG A 1 98 ? -4.901 4.235 -12.449 1.00 98.56 98 ARG A O 1
ATOM 777 N N . GLU A 1 99 ? -2.902 3.925 -11.483 1.00 98.12 99 GLU A N 1
ATOM 778 C CA . GLU A 1 99 ? -3.206 2.599 -10.976 1.00 98.12 99 GLU A CA 1
ATOM 779 C C . GLU A 1 99 ? -4.305 2.631 -9.905 1.00 98.12 99 GLU A C 1
ATOM 781 O O . GLU A 1 99 ? -5.280 1.883 -10.000 1.00 98.12 99 GLU A O 1
ATOM 786 N N . ALA A 1 100 ? -4.218 3.554 -8.941 1.00 98.31 100 ALA A N 1
ATOM 787 C CA . ALA A 1 100 ? -5.272 3.760 -7.947 1.00 98.31 100 ALA A CA 1
ATOM 788 C C . ALA A 1 100 ? -6.622 4.104 -8.607 1.00 98.31 100 ALA A C 1
ATOM 790 O O . ALA A 1 100 ? -7.664 3.528 -8.276 1.00 98.31 100 ALA A O 1
ATOM 791 N N . GLN A 1 101 ? -6.606 5.004 -9.593 1.00 98.31 101 GLN A N 1
ATOM 792 C CA . GLN A 1 101 ? -7.805 5.397 -10.337 1.00 98.31 101 GLN A CA 1
ATOM 793 C C . GLN A 1 101 ? -8.376 4.252 -11.180 1.00 98.31 101 GLN A C 1
ATOM 795 O O . GLN A 1 101 ? -9.597 4.113 -11.271 1.00 98.31 101 GLN A O 1
ATOM 800 N N . LEU A 1 102 ? -7.518 3.423 -11.776 1.00 98.50 102 LEU A N 1
ATOM 801 C CA . LEU A 1 102 ? -7.920 2.275 -12.580 1.00 98.50 102 LEU A CA 1
ATOM 802 C C . LEU A 1 102 ? -8.615 1.210 -11.728 1.00 98.50 102 LEU A C 1
ATOM 804 O O . LEU A 1 102 ? -9.671 0.721 -12.127 1.00 98.50 102 LEU A O 1
ATOM 808 N N . ILE A 1 103 ? -8.075 0.893 -10.547 1.00 98.00 103 ILE A N 1
ATOM 809 C CA . ILE A 1 103 ? -8.704 -0.049 -9.608 1.00 98.00 103 ILE A CA 1
ATOM 810 C C . ILE A 1 103 ? -10.124 0.427 -9.267 1.00 98.00 103 ILE A C 1
ATOM 812 O O . ILE A 1 103 ? -11.089 -0.330 -9.398 1.00 98.00 103 ILE A O 1
ATOM 816 N N . GLU A 1 104 ? -10.284 1.707 -8.918 1.00 97.69 104 GLU A N 1
ATOM 817 C CA . GLU A 1 104 ? -11.599 2.286 -8.625 1.00 97.69 104 GLU A CA 1
ATOM 818 C C . GLU A 1 104 ? -12.526 2.327 -9.844 1.00 97.69 104 GLU A C 1
ATOM 820 O O . GLU A 1 104 ? -13.736 2.125 -9.711 1.00 97.69 104 GLU A O 1
ATOM 825 N N . TYR A 1 105 ? -11.986 2.570 -11.037 1.00 98.19 105 TYR A N 1
ATOM 826 C CA . TYR A 1 105 ? -12.759 2.532 -12.271 1.00 98.19 105 TYR A CA 1
ATOM 827 C C . TYR A 1 105 ? -13.304 1.125 -12.538 1.00 98.19 105 TYR A C 1
ATOM 829 O O . TYR A 1 105 ? -14.504 0.979 -12.778 1.00 98.19 105 TYR A O 1
ATOM 837 N N . ILE A 1 106 ? -12.469 0.087 -12.438 1.00 98.31 106 ILE A N 1
ATOM 838 C CA . ILE A 1 106 ? -12.889 -1.312 -12.614 1.00 98.31 106 ILE A CA 1
ATOM 839 C C . ILE A 1 106 ? -13.963 -1.671 -11.585 1.00 98.31 106 ILE A C 1
ATOM 841 O O . ILE A 1 106 ? -15.003 -2.220 -11.954 1.00 98.31 106 ILE A O 1
ATOM 845 N N . ARG A 1 107 ? -13.761 -1.288 -10.318 1.00 97.25 107 ARG A N 1
ATOM 846 C CA . ARG A 1 107 ? -14.713 -1.537 -9.227 1.00 97.25 107 ARG A CA 1
ATOM 847 C C . ARG A 1 107 ? -16.092 -0.937 -9.494 1.00 97.25 107 ARG A C 1
ATOM 849 O O . ARG A 1 107 ? -17.104 -1.536 -9.149 1.00 97.25 107 ARG A O 1
ATOM 856 N N . LYS A 1 108 ? -16.139 0.272 -10.062 1.00 97.19 108 LYS A N 1
ATOM 857 C CA . LYS A 1 108 ? -17.389 1.009 -10.314 1.00 97.19 108 LYS A CA 1
ATOM 858 C C . LYS A 1 108 ? -18.112 0.554 -11.578 1.00 97.19 108 LYS A C 1
ATOM 860 O O . LYS A 1 108 ? -19.329 0.691 -11.646 1.00 97.19 108 LYS A O 1
ATOM 865 N N . ASN A 1 109 ? -17.378 0.064 -12.575 1.00 98.31 109 ASN A N 1
ATOM 866 C CA . ASN A 1 109 ? -17.912 -0.170 -13.920 1.00 98.31 109 ASN A CA 1
ATOM 867 C C . ASN A 1 109 ? -18.013 -1.652 -14.299 1.00 98.31 109 ASN A C 1
ATOM 869 O O . ASN A 1 109 ? -18.482 -1.971 -15.390 1.00 98.31 109 ASN A O 1
ATOM 873 N N . THR A 1 110 ? -17.585 -2.565 -13.430 1.00 98.12 110 THR A N 1
ATOM 874 C CA . THR A 1 110 ? -17.627 -4.007 -13.691 1.00 98.12 110 THR A CA 1
ATOM 875 C C . THR A 1 110 ? -18.134 -4.771 -12.469 1.00 98.12 110 THR A C 1
ATOM 877 O O . THR A 1 110 ? -18.209 -4.232 -11.369 1.00 98.12 110 THR A O 1
ATOM 880 N N . ALA A 1 111 ? -18.465 -6.049 -12.659 1.00 96.62 111 ALA A N 1
ATOM 881 C CA . ALA A 1 111 ? -18.755 -6.972 -11.562 1.00 96.62 111 ALA A CA 1
ATOM 882 C C . ALA A 1 111 ? -17.495 -7.694 -11.039 1.00 96.62 111 ALA A C 1
ATOM 884 O O . ALA A 1 111 ? -17.612 -8.595 -10.208 1.00 96.62 111 ALA A O 1
ATOM 885 N N . ALA A 1 112 ? -16.304 -7.353 -11.549 1.00 94.94 112 ALA A N 1
ATOM 886 C CA . ALA A 1 112 ? -15.068 -8.012 -11.152 1.00 94.94 112 ALA A CA 1
ATOM 887 C C . ALA A 1 112 ? -14.737 -7.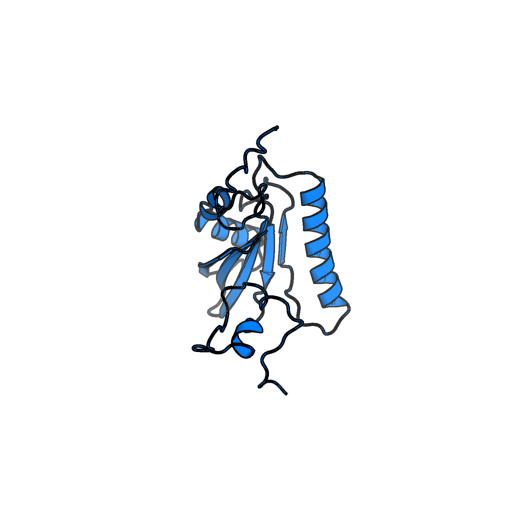688 -9.683 1.00 94.94 112 ALA A C 1
ATOM 889 O O . ALA A 1 112 ? -14.790 -6.518 -9.288 1.00 94.94 112 ALA A O 1
ATOM 890 N N . PRO A 1 113 ? -14.373 -8.692 -8.864 1.00 93.44 113 PRO A N 1
ATOM 891 C CA . PRO A 1 113 ? -13.955 -8.451 -7.494 1.00 93.44 113 PRO A CA 1
ATOM 892 C C . PRO A 1 113 ? -12.565 -7.809 -7.497 1.00 93.44 113 PRO A C 1
ATOM 894 O O . PRO A 1 113 ? -11.556 -8.475 -7.714 1.00 93.44 113 PRO A O 1
ATOM 897 N N . VAL A 1 114 ? -12.516 -6.505 -7.248 1.00 96.50 114 VAL A N 1
ATOM 898 C CA . VAL A 1 114 ? -11.275 -5.747 -7.055 1.00 96.50 114 VAL A CA 1
ATOM 899 C C . VAL A 1 114 ? -11.292 -5.057 -5.697 1.00 96.50 114 VAL A C 1
ATOM 901 O O . VAL A 1 114 ? -12.358 -4.820 -5.121 1.00 96.50 114 VAL A O 1
ATOM 904 N N . ALA A 1 115 ? -10.107 -4.758 -5.164 1.00 96.75 115 ALA A N 1
ATOM 905 C CA . ALA A 1 115 ? -9.992 -4.027 -3.912 1.00 96.75 115 ALA A CA 1
ATOM 906 C C . ALA A 1 115 ? -10.627 -2.633 -4.042 1.00 96.75 115 ALA A C 1
ATOM 908 O O . ALA A 1 115 ? -10.627 -2.029 -5.112 1.00 96.75 115 ALA A O 1
ATOM 909 N N . GLN A 1 116 ? -11.162 -2.113 -2.942 1.00 96.75 116 GLN A N 1
ATOM 910 C CA . GLN A 1 116 ? -11.532 -0.709 -2.846 1.00 96.75 116 GLN A CA 1
ATOM 911 C C . GLN A 1 116 ? -10.299 0.094 -2.443 1.00 96.75 116 GLN A C 1
ATOM 913 O O . GLN A 1 116 ? -9.680 -0.216 -1.421 1.00 96.75 116 GLN A O 1
ATOM 918 N N . VAL A 1 117 ? -9.969 1.129 -3.218 1.00 97.62 117 VAL A N 1
ATOM 919 C CA . VAL A 1 117 ? -8.930 2.088 -2.834 1.00 97.62 117 VAL A CA 1
ATOM 920 C C . VAL A 1 117 ? -9.508 3.015 -1.777 1.00 97.62 117 VAL A C 1
ATOM 922 O O . VAL A 1 117 ? -10.591 3.581 -1.930 1.00 97.62 117 VAL A O 1
ATOM 925 N N . ILE A 1 118 ? -8.780 3.117 -0.679 1.00 96.38 118 ILE A N 1
ATOM 926 C CA . ILE A 1 118 ? -9.150 3.875 0.505 1.00 96.38 118 ILE A CA 1
ATOM 927 C C . ILE A 1 118 ? -8.443 5.226 0.499 1.00 96.38 118 ILE A C 1
ATOM 929 O O . ILE A 1 118 ? -9.077 6.251 0.729 1.00 96.38 118 ILE A O 1
ATOM 933 N N . ASP A 1 119 ? -7.145 5.203 0.208 1.00 96.38 119 ASP A N 1
ATOM 934 C CA . ASP A 1 119 ? -6.284 6.375 0.114 1.00 96.38 119 ASP A CA 1
ATOM 935 C C . ASP A 1 119 ? -5.070 6.047 -0.766 1.00 96.38 119 ASP A C 1
ATOM 937 O O . ASP A 1 119 ? -4.737 4.872 -0.960 1.00 96.38 119 ASP A O 1
ATOM 941 N N . TYR A 1 120 ? -4.405 7.064 -1.302 1.00 97.75 120 TYR A N 1
ATOM 942 C CA . TYR A 1 120 ? -3.115 6.911 -1.967 1.00 97.75 120 TYR A CA 1
ATOM 943 C C . TYR A 1 120 ? -2.297 8.201 -1.883 1.00 97.75 120 TYR A C 1
ATOM 945 O O . TYR A 1 120 ? -2.838 9.303 -1.921 1.00 97.75 120 TYR A O 1
ATOM 953 N N . ALA A 1 121 ? -0.974 8.059 -1.832 1.00 98.00 121 ALA A N 1
ATOM 954 C CA . ALA A 1 121 ? -0.041 9.177 -1.900 1.00 98.00 121 ALA A CA 1
ATOM 955 C C . ALA A 1 121 ? 1.006 8.915 -2.982 1.00 98.00 121 ALA A C 1
ATOM 957 O O . ALA A 1 121 ? 1.552 7.817 -3.073 1.00 98.00 121 ALA A O 1
ATOM 958 N N . THR A 1 122 ? 1.305 9.933 -3.787 1.00 97.94 122 THR A N 1
ATOM 959 C CA . THR A 1 122 ? 2.251 9.845 -4.910 1.00 97.94 122 THR A CA 1
ATOM 960 C C . THR A 1 122 ? 3.646 10.384 -4.591 1.00 97.94 122 THR A C 1
ATOM 962 O O . THR A 1 122 ? 4.500 10.399 -5.466 1.00 97.94 122 THR A O 1
ATOM 965 N N . GLY A 1 123 ? 3.897 10.836 -3.364 1.00 96.75 123 GLY A N 1
ATOM 966 C CA . GLY A 1 123 ? 5.192 11.365 -2.930 1.00 96.75 123 GLY A CA 1
ATOM 967 C C . GLY A 1 123 ? 5.438 11.085 -1.453 1.00 96.75 123 GLY A C 1
ATOM 968 O O . GLY A 1 123 ? 4.651 10.387 -0.819 1.00 96.75 123 GLY A O 1
ATOM 969 N N . HIS A 1 124 ? 6.516 11.631 -0.894 1.00 97.88 124 HIS A N 1
ATOM 970 C CA . HIS A 1 124 ? 7.005 11.286 0.451 1.00 97.88 124 HIS A CA 1
ATOM 971 C C . HIS A 1 124 ? 6.472 12.188 1.568 1.00 97.88 124 HIS A C 1
ATOM 973 O O . HIS A 1 124 ? 6.601 11.853 2.743 1.00 97.88 124 HIS A O 1
ATOM 979 N N . GLU A 1 125 ? 5.832 13.307 1.226 1.00 96.88 125 GLU A N 1
ATOM 980 C CA . GLU A 1 125 ? 5.212 14.234 2.183 1.00 96.88 125 GLU A CA 1
ATOM 981 C C . GLU A 1 125 ? 3.864 13.695 2.698 1.00 96.88 125 GLU A C 1
ATOM 983 O O . GLU A 1 125 ? 2.799 14.259 2.460 1.00 96.88 125 GLU A O 1
ATOM 988 N N . ASN A 1 126 ? 3.896 12.554 3.388 1.00 96.00 126 ASN A N 1
ATOM 989 C CA . ASN A 1 126 ? 2.718 11.914 3.969 1.00 96.00 126 ASN A CA 1
ATOM 990 C C . ASN A 1 126 ? 3.064 11.172 5.274 1.00 96.00 126 ASN A C 1
ATOM 992 O O . ASN A 1 126 ? 4.228 11.054 5.653 1.00 96.00 126 ASN A O 1
ATOM 996 N N . ALA A 1 127 ? 2.048 10.653 5.970 1.00 95.75 127 ALA A N 1
ATOM 997 C CA . ALA A 1 127 ? 2.215 9.991 7.266 1.00 95.75 127 ALA A CA 1
ATOM 998 C C . ALA A 1 127 ? 3.153 8.767 7.223 1.00 95.75 127 ALA A C 1
ATOM 1000 O O . ALA A 1 127 ? 3.933 8.561 8.153 1.00 95.75 127 ALA A O 1
ATOM 1001 N N . LEU A 1 128 ? 3.114 7.990 6.136 1.00 96.88 128 LEU A N 1
ATOM 1002 C CA . LEU A 1 128 ? 3.972 6.824 5.931 1.00 96.88 128 LEU A CA 1
ATOM 1003 C C . LEU A 1 128 ? 5.409 7.226 5.567 1.00 96.88 128 LEU A C 1
ATOM 1005 O O . LEU A 1 128 ? 6.344 6.504 5.902 1.00 96.88 128 LEU A O 1
ATOM 1009 N N . GLY A 1 129 ? 5.583 8.374 4.906 1.00 97.38 129 GLY A N 1
ATOM 1010 C CA . GLY A 1 129 ? 6.865 8.839 4.370 1.00 97.38 129 GLY A CA 1
ATOM 1011 C C . GLY A 1 129 ? 7.233 8.227 3.015 1.00 97.38 129 GLY A C 1
ATOM 1012 O O . GLY A 1 129 ? 8.348 8.424 2.547 1.00 97.38 129 GLY A O 1
ATOM 1013 N N . PHE A 1 130 ? 6.316 7.480 2.394 1.00 98.19 130 PHE A N 1
ATOM 1014 C CA . PHE A 1 130 ? 6.527 6.771 1.129 1.00 98.19 130 PHE A CA 1
ATOM 1015 C C . PHE A 1 130 ? 5.298 6.890 0.224 1.00 98.19 130 PHE A C 1
ATOM 1017 O O . PHE A 1 130 ? 4.174 6.959 0.743 1.00 98.19 130 PHE A O 1
ATOM 1024 N N . PRO A 1 131 ? 5.475 6.876 -1.107 1.00 98.31 131 PRO A N 1
ATOM 1025 C CA . PRO A 1 131 ? 4.372 6.718 -2.040 1.00 98.31 131 PRO A CA 1
ATOM 1026 C C . PRO A 1 131 ? 3.703 5.356 -1.827 1.00 98.31 131 PRO A C 1
ATOM 1028 O O . PRO A 1 131 ? 4.372 4.339 -1.633 1.00 98.31 131 PRO A O 1
ATOM 1031 N N . HIS A 1 132 ? 2.375 5.329 -1.808 1.00 98.50 132 HIS A N 1
ATOM 1032 C CA . HIS A 1 132 ? 1.634 4.125 -1.450 1.00 98.50 132 HIS A CA 1
ATOM 1033 C C . HIS A 1 132 ? 0.184 4.156 -1.928 1.00 98.50 132 HIS A C 1
ATOM 1035 O O . HIS A 1 132 ? -0.365 5.210 -2.242 1.00 98.50 132 HIS A O 1
ATOM 1041 N N . ILE A 1 133 ? -0.456 2.986 -1.907 1.00 98.50 133 ILE A N 1
ATOM 1042 C CA . ILE A 1 133 ? -1.908 2.836 -2.047 1.00 98.50 133 ILE A CA 1
ATOM 1043 C C . ILE A 1 133 ? -2.424 2.018 -0.861 1.00 98.50 133 ILE A C 1
ATOM 1045 O O . ILE A 1 133 ? -1.960 0.899 -0.623 1.00 98.50 133 ILE A O 1
ATOM 1049 N N . VAL A 1 134 ? -3.394 2.567 -0.130 1.00 98.06 134 VAL A N 1
ATOM 1050 C CA . VAL A 1 134 ? -4.163 1.869 0.907 1.00 98.06 134 VAL A CA 1
ATOM 1051 C C . VAL A 1 134 ? -5.421 1.302 0.272 1.00 98.06 134 VAL A C 1
ATOM 1053 O O . VAL A 1 134 ? -6.201 2.027 -0.347 1.00 98.06 134 VAL A O 1
ATOM 1056 N N . MET A 1 135 ? -5.655 0.004 0.439 1.00 98.00 135 MET A N 1
ATOM 1057 C CA . MET A 1 135 ? -6.819 -0.661 -0.138 1.00 98.00 135 MET A CA 1
ATOM 1058 C C . MET A 1 135 ? -7.369 -1.761 0.769 1.00 98.00 135 MET A C 1
ATOM 1060 O O . MET A 1 135 ? -6.670 -2.283 1.639 1.00 98.00 135 MET A O 1
ATOM 1064 N N . THR A 1 136 ? -8.634 -2.131 0.581 1.00 97.19 136 THR A N 1
ATOM 1065 C CA . THR A 1 136 ? -9.243 -3.262 1.300 1.00 97.19 136 THR A CA 1
ATOM 1066 C C . THR A 1 136 ? -8.569 -4.578 0.922 1.00 97.19 136 THR A C 1
ATOM 1068 O O . THR A 1 136 ? -8.322 -4.827 -0.259 1.00 97.19 136 THR A O 1
ATOM 1071 N N . MET A 1 137 ? -8.360 -5.470 1.887 1.00 96.44 137 MET A N 1
ATOM 1072 C CA . MET A 1 137 ? -7.906 -6.828 1.594 1.00 96.44 137 MET A CA 1
ATOM 1073 C C . MET A 1 137 ? -9.044 -7.649 0.970 1.00 96.44 137 MET A C 1
ATOM 1075 O O . MET A 1 137 ? -10.117 -7.778 1.559 1.00 96.44 137 MET A O 1
ATOM 1079 N N . LEU A 1 138 ? -8.802 -8.240 -0.203 1.00 93.75 138 LEU A N 1
ATOM 1080 C CA . LEU A 1 138 ? -9.734 -9.196 -0.799 1.00 93.75 138 LEU A CA 1
ATOM 1081 C C . LEU A 1 138 ? -9.614 -10.570 -0.119 1.00 93.75 138 LEU A C 1
ATOM 1083 O O . LEU A 1 138 ? -8.496 -11.034 0.126 1.00 93.75 138 LEU A O 1
ATOM 1087 N N . PRO A 1 139 ? -10.736 -11.255 0.165 1.00 91.50 139 PRO A N 1
ATOM 1088 C CA . PRO A 1 139 ? -10.696 -12.635 0.618 1.00 91.50 139 PRO A CA 1
ATOM 1089 C C . PRO A 1 139 ? -10.297 -13.550 -0.544 1.00 91.50 139 PRO A C 1
ATOM 1091 O O . PRO A 1 139 ? -10.808 -13.416 -1.654 1.00 91.50 139 PRO A O 1
ATOM 1094 N N . GLY A 1 140 ? -9.417 -14.515 -0.293 1.00 88.12 140 GLY A N 1
ATOM 1095 C CA . GLY A 1 140 ? -9.044 -15.492 -1.311 1.00 88.12 140 GLY A CA 1
ATOM 1096 C C . GLY A 1 140 ? -7.770 -16.254 -0.987 1.00 88.12 140 GLY A C 1
ATOM 1097 O O . GLY A 1 140 ? -7.142 -16.050 0.053 1.00 88.12 140 GLY A O 1
ATOM 1098 N N . LYS A 1 141 ? -7.403 -17.144 -1.908 1.00 83.44 141 LYS A N 1
ATOM 1099 C CA . LYS A 1 141 ? -6.117 -17.842 -1.939 1.00 83.44 141 LYS A CA 1
ATOM 1100 C C . LYS A 1 141 ? -5.480 -17.615 -3.310 1.00 83.44 141 LYS A C 1
ATOM 1102 O O . LYS A 1 141 ? -6.226 -17.513 -4.286 1.00 83.44 141 LYS A O 1
ATOM 1107 N N . PRO A 1 142 ? -4.143 -17.551 -3.411 1.00 81.62 142 PRO A N 1
ATOM 1108 C CA . PRO A 1 142 ? -3.482 -17.514 -4.709 1.00 81.62 142 PRO A CA 1
ATOM 1109 C C . PRO A 1 142 ? -3.912 -18.720 -5.552 1.00 81.62 142 PRO A C 1
ATOM 1111 O O . PRO A 1 142 ? -3.890 -19.847 -5.050 1.00 81.62 142 PRO A O 1
ATOM 1114 N N . ALA A 1 143 ? -4.278 -18.496 -6.817 1.00 80.25 143 ALA A N 1
ATOM 1115 C CA . ALA A 1 143 ? -4.723 -19.561 -7.722 1.00 80.25 143 ALA A CA 1
ATOM 1116 C C . ALA A 1 143 ? -3.682 -20.683 -7.839 1.00 80.25 143 ALA A C 1
ATOM 1118 O O . ALA A 1 143 ? -4.038 -21.855 -7.808 1.00 80.25 143 ALA A O 1
ATOM 1119 N N . TYR A 1 144 ? -2.397 -20.319 -7.816 1.00 73.31 144 TYR A N 1
ATOM 1120 C CA . TYR A 1 144 ? -1.276 -21.252 -7.773 1.00 73.31 144 TYR A CA 1
ATOM 1121 C C . TYR A 1 144 ? -1.410 -22.323 -6.672 1.00 73.31 144 TYR A C 1
ATOM 1123 O O . TYR A 1 144 ? -1.100 -23.478 -6.913 1.00 73.31 144 TYR A O 1
ATOM 1131 N N . THR A 1 145 ? -1.935 -21.989 -5.487 1.00 75.69 145 THR A N 1
ATOM 1132 C CA . THR A 1 145 ? -2.118 -22.974 -4.395 1.00 75.69 145 THR A CA 1
ATOM 1133 C C . THR A 1 145 ? -3.266 -23.956 -4.635 1.00 75.69 145 THR A C 1
ATOM 1135 O O . THR A 1 145 ? -3.327 -25.001 -3.993 1.00 75.69 145 THR A O 1
ATOM 1138 N N . LEU A 1 146 ? -4.201 -23.607 -5.523 1.00 76.56 146 LEU A N 1
ATOM 1139 C CA . LEU A 1 146 ? -5.248 -24.515 -5.992 1.00 76.56 146 LEU A CA 1
ATOM 1140 C C . LEU A 1 146 ? -4.723 -25.390 -7.123 1.00 76.56 146 LEU A C 1
ATOM 1142 O O . LEU A 1 146 ? -5.064 -26.566 -7.190 1.00 76.56 146 LEU A O 1
ATOM 1146 N N . TRP A 1 147 ? -3.907 -24.797 -7.993 1.00 74.31 147 TRP A N 1
ATOM 1147 C CA . TRP A 1 147 ? -3.272 -25.482 -9.103 1.00 74.31 147 TRP A CA 1
ATOM 1148 C C . TRP A 1 147 ? -2.254 -26.499 -8.615 1.00 74.31 147 TRP A C 1
ATOM 1150 O O . TRP A 1 147 ? -2.347 -27.646 -9.003 1.00 74.31 147 TRP A O 1
ATOM 1160 N N . PHE A 1 148 ? -1.360 -26.130 -7.708 1.00 73.81 148 PHE A N 1
ATOM 1161 C CA . PHE A 1 148 ? -0.277 -26.978 -7.229 1.00 73.81 148 PHE A CA 1
ATOM 1162 C C . PHE A 1 148 ? -0.387 -27.130 -5.705 1.00 73.81 148 PHE A C 1
ATOM 1164 O O . PHE A 1 148 ? 0.163 -26.318 -4.955 1.00 73.81 148 PHE A O 1
ATOM 1171 N N . PRO A 1 149 ? -1.145 -28.131 -5.219 1.00 72.50 149 PRO A N 1
ATOM 1172 C CA . PRO A 1 149 ? -1.282 -28.387 -3.802 1.00 72.50 149 PRO A CA 1
ATOM 1173 C C . PRO A 1 149 ? 0.041 -28.891 -3.217 1.00 72.50 149 PRO A C 1
ATOM 1175 O O . PRO A 1 149 ? 0.953 -29.337 -3.916 1.00 72.50 149 PRO A O 1
ATOM 1178 N N . GLU A 1 150 ? 0.133 -28.812 -1.896 1.00 70.50 150 GLU A N 1
ATOM 1179 C CA . GLU A 1 150 ? 1.321 -29.198 -1.143 1.00 70.50 150 GLU A CA 1
ATOM 1180 C C . GLU A 1 150 ? 1.754 -30.640 -1.467 1.00 70.50 150 GLU A C 1
ATOM 1182 O O . GLU A 1 150 ? 0.948 -31.571 -1.429 1.00 70.50 150 GLU A O 1
ATOM 1187 N N . GLY A 1 151 ? 3.033 -30.814 -1.813 1.00 68.12 151 GLY A N 1
ATOM 1188 C CA . GLY A 1 151 ? 3.591 -32.103 -2.231 1.00 68.12 151 GLY A CA 1
ATOM 1189 C C . GLY A 1 151 ? 3.498 -32.399 -3.730 1.00 68.12 151 GLY A C 1
ATOM 1190 O O . GLY A 1 151 ? 3.837 -33.513 -4.131 1.00 68.12 151 GLY A O 1
ATOM 1191 N N . TYR A 1 152 ? 3.074 -31.440 -4.563 1.00 64.38 152 TYR A N 1
ATOM 1192 C CA . TYR A 1 152 ? 3.163 -31.593 -6.014 1.00 64.38 152 TYR A CA 1
ATOM 1193 C C . TYR A 1 152 ? 4.633 -31.786 -6.441 1.00 64.38 152 TYR A C 1
ATOM 1195 O O . TYR A 1 152 ? 5.464 -30.923 -6.142 1.00 64.38 152 TYR A O 1
ATOM 1203 N N . PRO A 1 153 ? 4.989 -32.912 -7.093 1.00 60.56 153 PRO A N 1
ATOM 1204 C CA . PRO A 1 153 ? 6.360 -33.169 -7.500 1.00 60.56 153 PRO A CA 1
ATOM 1205 C C . PRO A 1 153 ? 6.706 -32.233 -8.654 1.00 60.56 153 PRO A C 1
ATOM 1207 O O . PRO A 1 153 ? 6.266 -32.434 -9.785 1.00 60.56 153 PRO A O 1
ATOM 1210 N N . PHE A 1 154 ? 7.495 -31.204 -8.368 1.00 58.81 154 PHE A N 1
ATOM 1211 C CA . PHE A 1 154 ? 8.157 -30.439 -9.412 1.00 58.81 154 PHE A CA 1
ATOM 1212 C C . PHE A 1 154 ? 9.161 -31.360 -10.102 1.00 58.81 154 PHE A C 1
ATOM 1214 O O . PHE A 1 154 ? 10.160 -31.770 -9.513 1.00 58.81 154 PHE A O 1
ATOM 1221 N N . VAL A 1 155 ? 8.847 -31.758 -11.331 1.00 52.00 155 VAL A N 1
ATOM 1222 C CA . VAL A 1 155 ? 9.749 -32.544 -12.171 1.00 52.00 155 VAL A CA 1
ATOM 1223 C C . VAL A 1 155 ? 10.457 -31.563 -13.102 1.00 52.00 155 VAL A C 1
ATOM 1225 O O . VAL A 1 155 ? 9.968 -31.302 -14.195 1.00 52.00 155 VAL A O 1
ATOM 1228 N N . GLY A 1 156 ? 11.575 -30.990 -12.650 1.00 50.47 156 GLY A N 1
ATOM 1229 C CA . GLY A 1 156 ? 12.424 -30.102 -13.455 1.00 50.47 156 GLY A CA 1
ATOM 1230 C C . GLY A 1 156 ? 13.010 -28.939 -12.656 1.00 50.47 156 GLY A C 1
ATOM 1231 O O . GLY A 1 156 ? 12.403 -28.505 -11.681 1.00 50.47 156 GLY A O 1
ATOM 1232 N N . ASP A 1 157 ? 14.180 -28.461 -13.081 1.00 53.81 157 ASP A N 1
ATOM 1233 C CA . ASP A 1 157 ? 14.933 -27.341 -12.484 1.00 53.81 157 ASP A CA 1
ATOM 1234 C C . ASP A 1 157 ? 14.454 -25.967 -12.990 1.00 53.81 157 ASP A C 1
ATOM 1236 O O . ASP A 1 157 ? 15.122 -24.952 -12.845 1.00 53.81 157 ASP A O 1
ATOM 1240 N N . ASP A 1 158 ? 13.282 -25.927 -13.616 1.00 51.28 158 ASP A N 1
ATOM 1241 C CA . ASP A 1 158 ? 12.866 -24.787 -14.408 1.00 51.28 158 ASP A CA 1
ATOM 1242 C C . ASP A 1 158 ? 11.680 -24.078 -13.744 1.00 51.28 158 ASP A C 1
ATOM 1244 O O . ASP A 1 158 ? 10.559 -24.594 -13.690 1.00 51.28 158 ASP A O 1
ATOM 1248 N N . ASP A 1 159 ? 11.906 -22.829 -13.335 1.00 52.97 159 ASP A N 1
ATOM 1249 C CA . ASP A 1 159 ? 10.903 -21.813 -12.965 1.00 52.97 159 ASP A CA 1
ATOM 1250 C C . ASP A 1 159 ? 9.858 -21.531 -14.087 1.00 52.97 159 ASP A C 1
ATOM 1252 O O . ASP A 1 159 ? 8.992 -20.665 -13.952 1.00 52.97 159 ASP A O 1
ATOM 1256 N N . VAL A 1 160 ? 9.895 -22.297 -15.187 1.00 52.47 160 VAL A N 1
ATOM 1257 C CA . VAL A 1 160 ? 9.046 -22.242 -16.392 1.00 52.47 160 VAL A CA 1
ATOM 1258 C C . VAL A 1 160 ? 7.552 -22.452 -16.096 1.00 52.47 160 VAL A C 1
ATOM 1260 O O . VAL A 1 160 ? 6.703 -22.036 -16.877 1.00 52.47 160 VAL A O 1
ATOM 1263 N N . PHE A 1 161 ? 7.180 -23.042 -14.955 1.00 51.72 161 PHE A N 1
ATOM 1264 C CA . PHE A 1 161 ? 5.770 -23.305 -14.610 1.00 51.72 161 PHE A CA 1
ATOM 1265 C C . PHE A 1 161 ? 5.054 -22.154 -13.888 1.00 51.72 161 PHE A C 1
ATOM 1267 O O . PHE A 1 161 ? 3.933 -22.330 -13.404 1.00 51.72 161 PHE A O 1
ATOM 1274 N N . ARG A 1 162 ? 5.675 -20.975 -13.782 1.00 52.25 162 ARG A N 1
ATOM 1275 C CA . ARG A 1 162 ? 5.015 -19.785 -13.217 1.00 52.25 162 ARG A CA 1
ATOM 1276 C C . ARG A 1 162 ? 4.089 -19.067 -14.199 1.00 52.25 162 ARG A C 1
ATOM 1278 O O . ARG A 1 162 ? 3.350 -18.175 -13.775 1.00 52.25 162 ARG A O 1
ATOM 1285 N N . ASP A 1 163 ? 4.060 -19.498 -15.454 1.00 54.31 163 ASP A N 1
ATOM 1286 C CA . ASP A 1 163 ? 3.165 -18.957 -16.467 1.00 54.31 163 ASP A CA 1
ATOM 1287 C C . ASP A 1 163 ? 1.775 -19.598 -16.343 1.00 54.31 163 ASP A C 1
ATOM 1289 O O . ASP A 1 163 ? 1.621 -20.819 -16.278 1.00 54.31 163 ASP A O 1
ATOM 1293 N N . ALA A 1 164 ? 0.728 -18.769 -16.316 1.00 55.03 164 ALA A N 1
ATOM 1294 C CA . ALA A 1 164 ? -0.669 -19.206 -16.182 1.00 55.03 164 ALA A CA 1
ATOM 1295 C C . ALA A 1 164 ? -1.178 -20.064 -17.364 1.00 55.03 164 ALA A C 1
ATOM 1297 O O . ALA A 1 164 ? -2.324 -20.516 -17.347 1.00 55.03 164 ALA A O 1
ATOM 1298 N N . ASP A 1 165 ? -0.333 -20.284 -18.372 1.00 64.62 165 ASP A N 1
ATOM 1299 C CA . ASP A 1 165 ? -0.642 -20.971 -19.623 1.00 64.62 165 ASP A CA 1
ATOM 1300 C C . ASP A 1 165 ? -0.490 -22.499 -19.535 1.00 64.62 165 ASP A C 1
ATOM 1302 O O . ASP A 1 165 ? -0.942 -23.212 -20.433 1.00 64.62 165 ASP A O 1
ATOM 1306 N N . VAL A 1 166 ? 0.103 -23.026 -18.453 1.00 62.84 166 VAL A N 1
ATOM 1307 C CA . VAL A 1 166 ? 0.291 -24.474 -18.248 1.00 62.84 166 VAL A CA 1
ATOM 1308 C C . VAL A 1 166 ? -0.370 -24.918 -16.937 1.00 62.84 166 VAL A C 1
ATOM 1310 O O . VAL A 1 166 ? 0.315 -25.142 -15.934 1.00 62.84 166 VAL A O 1
ATOM 1313 N N . PRO A 1 167 ? -1.713 -25.043 -16.896 1.00 60.97 167 PRO A N 1
ATOM 1314 C CA . PRO A 1 167 ? -2.381 -25.567 -15.719 1.00 60.97 167 PRO A CA 1
ATOM 1315 C C . PRO A 1 167 ? -1.967 -27.031 -15.472 1.00 60.97 167 PRO A C 1
ATOM 1317 O O . PRO A 1 167 ? -1.705 -27.784 -16.415 1.00 60.97 167 PRO A O 1
ATOM 1320 N N . PRO A 1 168 ? -1.921 -27.466 -14.205 1.00 60.41 168 PRO A N 1
ATOM 1321 C CA . PRO A 1 168 ? -1.612 -28.845 -13.864 1.00 60.41 168 PRO A CA 1
ATOM 1322 C C . PRO A 1 168 ? -2.634 -29.823 -14.471 1.00 60.41 168 PRO A C 1
ATOM 1324 O O . PRO A 1 168 ? -3.829 -29.523 -14.504 1.00 60.41 168 PRO A O 1
ATOM 1327 N N . PRO A 1 169 ? -2.210 -31.037 -14.868 1.00 64.62 169 PRO A N 1
ATOM 1328 C CA . PRO A 1 169 ? -3.001 -31.962 -15.691 1.00 64.62 169 PRO A CA 1
ATOM 1329 C C . PRO A 1 169 ? -4.247 -32.573 -15.017 1.00 64.62 169 PRO A C 1
ATOM 1331 O O . PRO A 1 169 ? -4.899 -33.423 -15.610 1.00 64.62 169 PRO A O 1
ATOM 1334 N N . TYR A 1 170 ? -4.570 -32.206 -13.775 1.00 64.88 170 TYR A N 1
ATOM 1335 C CA . TYR A 1 170 ? -5.700 -32.747 -12.997 1.00 64.88 170 TYR A CA 1
ATOM 1336 C C . TYR A 1 170 ? -6.792 -31.716 -12.696 1.00 64.88 170 TYR A C 1
ATOM 1338 O O . TYR A 1 170 ? -7.728 -32.022 -11.957 1.00 64.88 170 TYR A O 1
ATOM 1346 N N . ILE A 1 171 ? -6.681 -30.505 -13.246 1.00 56.72 171 ILE A N 1
ATOM 1347 C CA . ILE A 1 171 ? -7.749 -29.502 -13.229 1.00 56.72 171 ILE A CA 1
ATOM 1348 C C . ILE A 1 171 ? -8.350 -29.456 -14.638 1.00 56.72 171 ILE A C 1
ATOM 1350 O O . ILE A 1 171 ? -8.087 -28.535 -15.405 1.00 56.72 171 ILE A O 1
ATOM 1354 N N . GLU A 1 172 ? -9.121 -30.493 -14.973 1.00 45.94 172 GLU A N 1
ATOM 1355 C CA . GLU A 1 172 ? -10.090 -30.504 -16.082 1.00 45.94 172 GLU A CA 1
ATOM 1356 C C . GLU A 1 172 ? -11.514 -30.622 -15.526 1.00 45.94 172 GLU A C 1
ATOM 1358 O O . GLU A 1 172 ? -11.729 -31.441 -14.599 1.00 45.94 172 GLU A O 1
#

Sequence (172 aa):
EEEEEEEEEEEGDGSHPRCDFQTIAAISDAKYHELFKACNLFPSADCVAVVRRDKGAYNAATFVDVLDGGKTHKFVVRVPGHGTLEHWTDEDAYVLEREAQLIEYIRKNTAAPVAQVIDYATGHENALGFPHIVMTMLPGKPAYTLWFPEGYPFVGDDDVFRDADVPPPYIE

pLDDT: mean 84.3, std 18.34, range [38.56, 98.56]

Foldseek 3Di:
DDDDPPDPDDPDPLADPLFDVVVVVPQDQVLVVQQVVVLVPAVQFPDKDFDDWDDDNFKIWTWIWTAHPNDTFIKIKIATRNQDPVRADPVQLVVLVVVLVVQVVCVVPHPDDGWHWSDFDSHQPDSRSTGITMTGDDDDDPVVCVQAPPPRDPPDPDPVPPDPPDGHPPPD

Organism: Alternaria alternata (NCBI:txid5599)

Radius of gyration: 19.71 Å; chains: 1; bounding box: 60×47×49 Å